Protein AF-D1W192-F1 (afdb_monomer)

Solvent-accessible surface area (backbone atoms only — not comparable to full-atom values): 6544 Å² total; per-residue (Å²): 130,68,54,64,60,58,46,40,74,77,44,76,59,98,44,72,37,49,51,48,50,53,55,50,20,47,55,52,22,56,54,52,49,53,52,50,72,75,38,64,90,70,69,66,63,60,67,59,50,46,49,30,36,57,43,29,65,62,16,40,72,50,8,42,40,69,95,63,59,18,82,33,83,38,62,54,87,46,16,23,54,48,18,17,52,56,29,40,77,72,72,34,58,75,47,14,54,43,10,53,56,74,60,67,85,89,68,48,73,66,56,34,67,78,69,66,54,134

Radius of gyration: 14.85 Å; Cα contacts (8 Å, |Δi|>4): 148; chains: 1; bounding box: 33×39×37 Å

Sequence (118 aa):
MDYRSIINQHYPEENELKKILLTHSKSVTDKALQIVDRHPELQLDRQFIEEAAMLHDIGIVKCNAPGIFCFGTEPYIKHGIIGAEMLRSAGFPRHARVCERHTGAGIELSNILEQNLP

InterPro domains:
  IPR003607 HD/PDEase domain [cd00077] (21-97)
  IPR006674 HD domain [PF01966] (22-107)
  IPR006675 HDIG domain [TIGR00277] (21-101)

Structure (mmCIF, N/CA/C/O backbone):
data_AF-D1W192-F1
#
_entry.id   AF-D1W192-F1
#
loop_
_atom_site.group_PDB
_atom_site.id
_atom_site.type_symbol
_atom_site.label_atom_id
_atom_site.label_alt_id
_atom_site.label_comp_id
_atom_site.label_asym_id
_atom_site.label_entity_id
_atom_site.label_seq_id
_atom_site.pdbx_PDB_ins_code
_atom_site.Cartn_x
_atom_site.Cartn_y
_atom_site.Cartn_z
_atom_site.occupancy
_atom_site.B_iso_or_equiv
_atom_site.auth_seq_id
_atom_site.auth_comp_id
_atom_site.auth_asym_id
_atom_site.auth_atom_id
_atom_site.pdbx_PDB_model_num
ATOM 1 N N . MET A 1 1 ? -2.421 10.196 9.665 1.00 88.69 1 MET A N 1
ATOM 2 C CA . MET A 1 1 ? -1.376 10.351 8.630 1.00 88.69 1 MET A CA 1
ATOM 3 C C . MET A 1 1 ? -2.031 10.908 7.379 1.00 88.69 1 MET A C 1
ATOM 5 O O . MET A 1 1 ? -3.147 10.513 7.081 1.00 88.69 1 MET A O 1
ATOM 9 N N . ASP A 1 2 ? -1.369 11.794 6.636 1.00 94.19 2 ASP A N 1
ATOM 10 C CA . ASP A 1 2 ? -1.870 12.180 5.312 1.00 94.19 2 ASP A CA 1
ATOM 11 C C . ASP A 1 2 ? -1.413 11.165 4.251 1.00 94.19 2 ASP A C 1
ATOM 13 O O . ASP A 1 2 ? -0.329 11.283 3.678 1.00 94.19 2 ASP A O 1
ATOM 17 N N . TYR A 1 3 ? -2.239 10.144 4.002 1.00 96.56 3 TYR A N 1
ATOM 18 C CA . TYR A 1 3 ? -1.945 9.117 2.996 1.00 96.56 3 TYR A CA 1
ATOM 19 C C . TYR A 1 3 ? -1.841 9.692 1.576 1.00 96.56 3 TYR A C 1
ATOM 21 O O . TYR A 1 3 ? -1.142 9.118 0.741 1.00 96.56 3 TYR A O 1
ATOM 29 N N . ARG A 1 4 ? -2.489 10.831 1.281 1.00 96.75 4 ARG A N 1
ATOM 30 C CA . ARG A 1 4 ? -2.424 11.456 -0.049 1.00 96.75 4 ARG A CA 1
ATOM 31 C C . ARG A 1 4 ? -1.046 12.035 -0.308 1.00 96.75 4 ARG A C 1
ATOM 33 O O . ARG A 1 4 ? -0.528 11.867 -1.407 1.00 96.75 4 ARG A O 1
ATOM 40 N N . SER A 1 5 ? -0.435 12.654 0.700 1.00 97.25 5 SER A N 1
ATOM 41 C CA . SER A 1 5 ? 0.946 13.133 0.607 1.00 97.25 5 SER A CA 1
ATOM 42 C C . SER A 1 5 ? 1.928 11.989 0.331 1.00 97.25 5 SER A C 1
ATOM 44 O O . SER A 1 5 ? 2.775 12.123 -0.550 1.00 97.25 5 SER A O 1
ATOM 46 N N . ILE A 1 6 ? 1.764 10.837 0.994 1.00 97.62 6 ILE A N 1
ATOM 47 C CA . ILE A 1 6 ? 2.601 9.650 0.744 1.00 97.62 6 ILE A CA 1
ATOM 48 C C . ILE A 1 6 ? 2.413 9.125 -0.685 1.00 97.62 6 ILE A C 1
ATOM 50 O O . ILE A 1 6 ? 3.392 8.876 -1.386 1.00 97.62 6 ILE A O 1
ATOM 54 N N . ILE A 1 7 ? 1.167 9.007 -1.158 1.00 98.25 7 ILE A N 1
ATOM 55 C CA . ILE A 1 7 ? 0.894 8.593 -2.542 1.00 98.25 7 ILE A CA 1
ATOM 56 C C . ILE A 1 7 ? 1.519 9.587 -3.525 1.00 98.25 7 ILE A C 1
ATOM 58 O O . ILE A 1 7 ? 2.237 9.172 -4.425 1.00 98.25 7 ILE A O 1
ATOM 62 N N . ASN A 1 8 ? 1.324 10.893 -3.344 1.00 97.50 8 ASN A N 1
ATOM 63 C CA . ASN A 1 8 ? 1.860 11.911 -4.253 1.00 97.50 8 ASN A CA 1
ATOM 64 C C . ASN A 1 8 ? 3.395 11.941 -4.288 1.00 97.50 8 ASN A C 1
ATOM 66 O O . ASN A 1 8 ? 3.967 12.234 -5.334 1.00 97.50 8 ASN A O 1
ATOM 70 N N . GLN A 1 9 ? 4.068 11.597 -3.185 1.00 97.19 9 GLN A N 1
ATOM 71 C CA . GLN A 1 9 ? 5.527 11.479 -3.147 1.00 97.19 9 GLN A CA 1
ATOM 72 C C . GLN A 1 9 ? 6.050 10.361 -4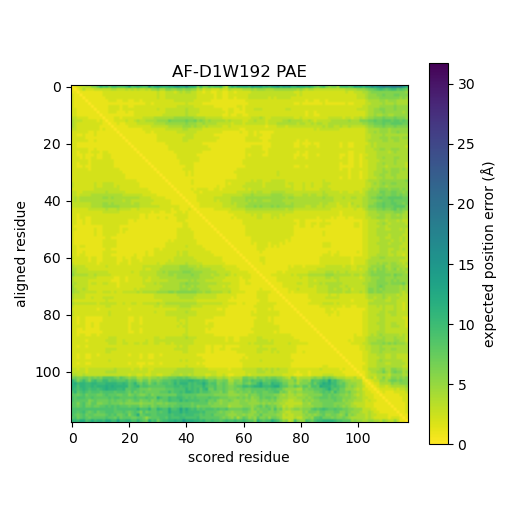.064 1.00 97.19 9 GLN A C 1
ATOM 74 O O . GLN A 1 9 ? 7.138 10.481 -4.626 1.00 97.19 9 GLN A O 1
ATOM 79 N N . HIS A 1 10 ? 5.289 9.276 -4.221 1.00 96.69 10 HIS A N 1
ATOM 80 C CA . HIS A 1 10 ? 5.680 8.115 -5.026 1.00 96.69 10 HIS A CA 1
ATOM 81 C C . HIS A 1 10 ? 5.022 8.073 -6.414 1.00 96.69 10 HIS A C 1
ATOM 83 O O . HIS A 1 10 ? 5.551 7.427 -7.316 1.00 96.69 10 HIS A O 1
ATOM 89 N N . TYR A 1 11 ? 3.914 8.795 -6.591 1.00 97.44 11 TYR A N 1
ATOM 90 C CA . TYR A 1 11 ? 3.131 8.932 -7.819 1.00 97.44 11 TYR A CA 1
ATOM 91 C C . TYR A 1 11 ? 2.946 10.431 -8.137 1.00 97.44 11 TYR A C 1
ATOM 93 O O . TYR A 1 11 ? 1.840 10.970 -7.991 1.00 97.44 11 TYR A O 1
ATOM 101 N N . PRO A 1 12 ? 4.028 11.140 -8.517 1.00 95.69 12 PRO A N 1
ATOM 102 C CA . PRO A 1 12 ? 3.987 12.587 -8.738 1.00 95.69 12 PRO A CA 1
ATOM 103 C C . PRO A 1 12 ? 3.214 12.979 -10.005 1.00 95.69 12 PRO A C 1
ATOM 105 O O . PRO A 1 12 ? 2.706 14.092 -10.092 1.00 95.69 12 PRO A O 1
ATOM 108 N N . GLU A 1 13 ? 3.110 12.072 -10.977 1.00 96.25 13 GLU A N 1
ATOM 109 C CA . GLU A 1 13 ? 2.404 12.296 -12.237 1.00 96.25 13 GLU A CA 1
ATOM 110 C C . GLU A 1 13 ? 0.950 11.818 -12.164 1.00 96.25 13 GLU A C 1
ATOM 112 O O . GLU A 1 13 ? 0.658 10.734 -11.657 1.00 96.25 13 GLU A O 1
ATOM 117 N N . GLU A 1 14 ? 0.036 12.597 -12.742 1.00 96.31 14 GLU A N 1
ATOM 118 C CA . GLU A 1 14 ? -1.361 12.199 -12.949 1.00 96.31 14 GLU A CA 1
ATOM 119 C C . GLU A 1 14 ? -1.479 11.290 -14.183 1.00 96.31 14 GLU A C 1
ATOM 121 O O . GLU A 1 14 ? -1.940 11.701 -15.247 1.00 96.31 14 GLU A O 1
ATOM 126 N N . ASN A 1 15 ? -1.002 10.052 -14.047 1.00 96.88 15 ASN A N 1
ATOM 127 C CA . ASN A 1 15 ? -0.998 9.044 -15.106 1.00 96.88 15 ASN A CA 1
ATOM 128 C C . ASN A 1 15 ? -1.986 7.892 -14.828 1.00 96.88 15 ASN A C 1
ATOM 130 O O . ASN A 1 15 ? -2.584 7.791 -13.752 1.00 96.88 15 ASN A O 1
ATOM 134 N N . GLU A 1 16 ? -2.167 7.003 -15.811 1.00 97.88 16 GLU A N 1
ATOM 135 C CA . GLU A 1 16 ? -3.113 5.881 -15.694 1.00 97.88 16 GLU A CA 1
ATOM 136 C C . GLU A 1 16 ? -2.758 4.929 -14.544 1.00 97.88 16 GLU A C 1
ATOM 138 O O . GLU A 1 16 ? -3.658 4.436 -13.869 1.00 97.88 16 GLU A O 1
ATOM 143 N N . LEU A 1 17 ? -1.470 4.744 -14.240 1.00 97.56 17 LEU A N 1
ATOM 144 C CA . LEU A 1 17 ? -1.035 3.955 -13.087 1.00 97.56 17 LEU A CA 1
ATOM 145 C C . LEU A 1 17 ? -1.556 4.546 -11.767 1.00 97.56 17 LEU A C 1
ATOM 147 O O . LEU A 1 17 ? -2.171 3.838 -10.968 1.00 97.56 17 LEU A O 1
ATOM 151 N N . LYS A 1 18 ? -1.365 5.853 -11.541 1.00 98.25 18 LYS A N 1
ATOM 152 C CA . LYS A 1 18 ? -1.870 6.532 -10.338 1.00 98.25 18 LYS A CA 1
ATOM 153 C C . LYS A 1 18 ? -3.391 6.440 -10.243 1.00 98.25 18 LYS A C 1
ATOM 155 O O . LYS A 1 18 ? -3.934 6.168 -9.173 1.00 98.25 18 LYS A O 1
ATOM 160 N N . LYS A 1 19 ? -4.089 6.626 -11.363 1.00 98.38 19 LYS A N 1
ATOM 161 C CA . LYS A 1 19 ? -5.550 6.515 -11.432 1.00 98.38 19 LYS A CA 1
ATOM 162 C C . LYS A 1 19 ? -6.037 5.104 -11.100 1.00 98.38 19 LYS A C 1
ATOM 164 O O . LYS A 1 19 ? -7.017 4.971 -10.364 1.00 98.38 19 LYS A O 1
ATOM 169 N N . ILE A 1 20 ? -5.358 4.068 -11.597 1.00 98.19 20 ILE A N 1
ATOM 170 C CA . ILE A 1 20 ? -5.653 2.664 -11.281 1.00 98.19 20 ILE A CA 1
ATOM 171 C C . ILE A 1 20 ? -5.460 2.400 -9.792 1.00 98.19 20 ILE A C 1
ATOM 173 O O . ILE A 1 20 ? -6.398 1.916 -9.159 1.00 98.19 20 ILE A O 1
ATOM 177 N N . LEU A 1 21 ? -4.310 2.788 -9.225 1.00 98.50 21 LEU A N 1
ATOM 178 C CA . LEU A 1 21 ? -4.051 2.668 -7.788 1.00 98.50 21 LEU A CA 1
ATOM 179 C C . LEU A 1 21 ? -5.177 3.320 -6.983 1.00 98.50 21 LEU A C 1
ATOM 181 O O . LEU A 1 21 ? -5.804 2.670 -6.156 1.00 98.50 21 LEU A O 1
ATOM 185 N N . LEU A 1 22 ? -5.470 4.597 -7.245 1.00 98.50 22 LEU A N 1
ATOM 186 C CA . LEU A 1 22 ? -6.464 5.352 -6.483 1.00 98.50 22 LEU A CA 1
ATOM 187 C C . LEU A 1 22 ? -7.870 4.757 -6.608 1.00 98.50 22 LEU A C 1
ATOM 189 O O . LEU A 1 22 ? -8.588 4.672 -5.613 1.00 98.50 22 LEU A O 1
ATOM 193 N N . THR A 1 23 ? -8.265 4.322 -7.805 1.00 98.50 23 THR A N 1
ATOM 194 C CA . THR A 1 23 ? -9.587 3.720 -8.042 1.00 98.50 23 THR A CA 1
ATOM 195 C C . THR A 1 23 ? -9.723 2.379 -7.319 1.00 98.50 23 THR A C 1
ATOM 197 O O . THR A 1 23 ? -10.741 2.122 -6.665 1.00 98.50 23 THR A O 1
ATOM 200 N N . HIS A 1 24 ? -8.689 1.536 -7.397 1.00 98.25 24 HIS A N 1
ATOM 201 C CA . HIS A 1 24 ? -8.648 0.252 -6.707 1.00 98.25 24 HIS A CA 1
ATOM 202 C C . HIS A 1 24 ? -8.651 0.436 -5.185 1.00 98.25 24 HIS A C 1
ATOM 204 O O . HIS A 1 24 ? -9.565 -0.036 -4.505 1.00 98.25 24 HIS A O 1
ATOM 210 N N . SER A 1 25 ? -7.701 1.216 -4.664 1.00 98.56 25 SER A N 1
ATOM 211 C CA . SER A 1 25 ? -7.571 1.540 -3.244 1.00 98.56 25 SER A CA 1
ATOM 212 C C . SER A 1 25 ? -8.848 2.136 -2.660 1.00 98.56 25 SER A C 1
ATOM 214 O O . SER A 1 25 ? -9.251 1.752 -1.561 1.00 98.56 25 SER A O 1
ATOM 216 N N . LYS A 1 26 ? -9.543 3.013 -3.399 1.00 98.75 2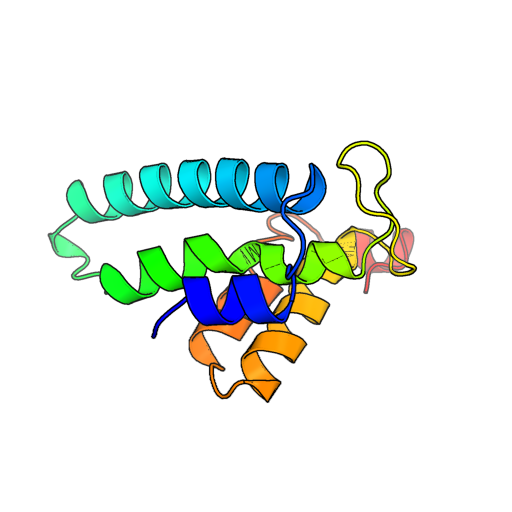6 LYS A N 1
ATOM 217 C CA . LYS A 1 26 ? -10.834 3.554 -2.958 1.00 98.75 26 LYS A CA 1
ATOM 218 C C . LYS A 1 26 ? -11.888 2.453 -2.838 1.00 98.75 26 LYS A C 1
ATOM 220 O O . LYS A 1 26 ? -12.595 2.406 -1.839 1.00 98.75 26 LYS A O 1
ATOM 225 N N . SER A 1 27 ? -11.983 1.557 -3.818 1.00 98.75 27 SER A N 1
ATOM 226 C CA . SER A 1 27 ? -12.961 0.460 -3.799 1.00 98.75 27 SER A CA 1
ATOM 227 C C . SER A 1 27 ? -12.735 -0.489 -2.614 1.00 98.75 27 SER A C 1
ATOM 229 O O . SER A 1 27 ? -13.689 -0.881 -1.938 1.00 98.75 27 SER A O 1
ATOM 231 N N . VAL A 1 28 ? -11.471 -0.817 -2.322 1.00 98.50 28 VAL A N 1
ATOM 232 C CA . VAL A 1 28 ? -11.084 -1.626 -1.154 1.00 98.50 28 VAL A CA 1
ATOM 233 C C . VAL A 1 28 ? -11.394 -0.886 0.147 1.00 98.50 28 VAL A C 1
ATOM 235 O O . VAL A 1 28 ? -12.010 -1.458 1.046 1.00 98.50 28 VAL A O 1
ATOM 238 N N . THR A 1 29 ? -11.040 0.397 0.225 1.00 98.75 29 THR A N 1
ATOM 239 C CA . THR A 1 29 ? -11.322 1.260 1.381 1.00 98.75 29 THR A CA 1
ATOM 240 C C . THR A 1 29 ? -12.816 1.341 1.664 1.00 98.75 29 THR A C 1
ATOM 242 O O . THR A 1 29 ? -13.238 1.053 2.781 1.00 98.75 29 THR A O 1
ATOM 245 N N . ASP A 1 30 ? -13.638 1.642 0.656 1.00 98.75 30 ASP A N 1
ATOM 246 C CA . ASP A 1 30 ? -15.093 1.718 0.795 1.00 98.75 30 ASP A CA 1
ATOM 247 C C . ASP A 1 30 ? -15.653 0.395 1.346 1.00 98.75 30 ASP A C 1
ATOM 249 O O . ASP A 1 30 ? -16.489 0.393 2.252 1.00 98.75 30 ASP A O 1
ATOM 253 N N . LYS A 1 31 ? -15.173 -0.751 0.843 1.00 98.62 31 LYS A N 1
ATOM 254 C CA . LYS A 1 31 ? -15.604 -2.069 1.323 1.00 98.62 31 LYS A CA 1
ATOM 255 C C . LYS A 1 31 ? -15.165 -2.335 2.764 1.00 98.62 31 LYS A C 1
ATOM 257 O O . LYS A 1 31 ? -15.971 -2.840 3.546 1.00 98.62 31 LYS A O 1
ATOM 262 N N . ALA A 1 32 ? -13.923 -2.012 3.115 1.00 98.44 32 ALA A N 1
ATOM 263 C CA . ALA A 1 32 ? -13.393 -2.191 4.463 1.00 98.44 32 ALA A CA 1
ATOM 264 C C . ALA A 1 32 ? -14.155 -1.325 5.476 1.00 98.44 32 ALA A C 1
ATOM 266 O O . ALA A 1 32 ? -14.589 -1.821 6.514 1.00 98.44 32 ALA A O 1
ATOM 267 N N . LEU A 1 33 ? -14.412 -0.060 5.139 1.00 98.62 33 LEU A N 1
ATOM 268 C CA . LEU A 1 33 ? -15.168 0.860 5.985 1.00 98.62 33 LEU A CA 1
ATOM 269 C C . LEU A 1 33 ? -16.628 0.429 6.157 1.00 98.62 33 LEU A C 1
ATOM 271 O O . LEU A 1 33 ? -17.151 0.530 7.262 1.00 98.62 33 LEU A O 1
ATOM 275 N N . GLN A 1 34 ? -17.259 -0.157 5.133 1.00 98.62 34 GLN A N 1
ATOM 276 C CA . GLN A 1 34 ? -18.581 -0.771 5.299 1.00 98.62 34 GLN A CA 1
ATOM 277 C C . GLN A 1 34 ? -18.586 -1.930 6.308 1.00 98.62 34 GLN A C 1
ATOM 279 O O . GLN A 1 34 ? -19.609 -2.168 6.944 1.00 98.62 34 GLN A O 1
ATOM 284 N N . ILE A 1 35 ? -17.499 -2.699 6.422 1.00 98.19 35 ILE A N 1
ATOM 285 C CA . ILE A 1 35 ? -17.387 -3.767 7.430 1.00 98.19 35 ILE A CA 1
ATOM 286 C C . ILE A 1 35 ? -17.226 -3.140 8.815 1.00 98.19 35 ILE A C 1
ATOM 288 O O . ILE A 1 35 ? -17.938 -3.532 9.732 1.00 98.19 35 ILE A O 1
ATOM 292 N N . VAL A 1 36 ? -16.367 -2.123 8.945 1.00 98.31 36 VAL A N 1
ATOM 293 C CA . VAL A 1 3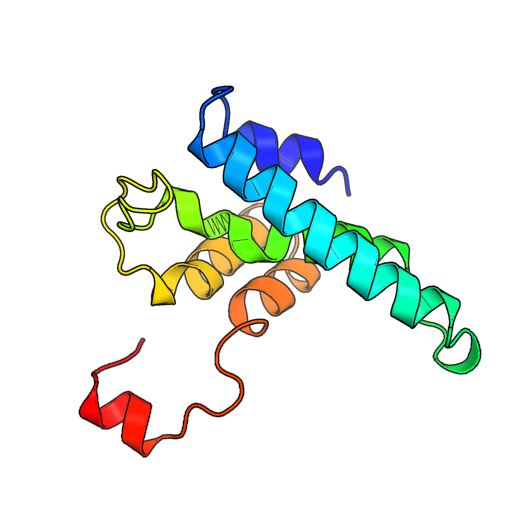6 ? -16.206 -1.352 10.190 1.00 98.31 36 VAL A CA 1
ATOM 294 C C . VAL A 1 36 ? -17.547 -0.788 10.666 1.00 98.31 36 VAL A C 1
ATOM 296 O O . VAL A 1 36 ? -17.895 -0.944 11.830 1.00 98.31 36 VAL A O 1
ATOM 299 N N . ASP A 1 37 ? -18.328 -0.195 9.760 1.00 97.75 37 ASP A N 1
ATOM 300 C CA . ASP A 1 37 ? -19.621 0.423 10.081 1.00 97.75 37 ASP A CA 1
ATOM 301 C C . ASP A 1 37 ? -20.693 -0.603 10.477 1.00 97.75 37 ASP A C 1
ATOM 303 O O . ASP A 1 37 ? -21.577 -0.299 11.275 1.00 97.75 37 ASP A O 1
ATOM 307 N N . ARG A 1 38 ? -20.623 -1.826 9.934 1.00 98.38 38 ARG A N 1
ATOM 308 C CA . ARG A 1 38 ? -21.542 -2.922 10.285 1.00 98.38 38 ARG A CA 1
ATOM 309 C C . ARG A 1 38 ? -21.195 -3.604 11.606 1.00 98.38 38 ARG A C 1
ATOM 311 O O . ARG A 1 38 ? -22.067 -4.271 12.154 1.00 98.38 38 ARG A O 1
ATOM 318 N N . HIS A 1 39 ? -19.963 -3.441 12.088 1.00 97.88 39 HIS A N 1
ATOM 319 C CA . HIS A 1 39 ? -19.434 -4.145 13.254 1.00 97.88 39 HIS A CA 1
ATOM 320 C C . HIS A 1 39 ? -18.840 -3.190 14.309 1.00 97.88 39 HIS A C 1
ATOM 322 O O . HIS A 1 39 ? -17.647 -3.283 14.629 1.00 97.88 39 HIS A O 1
ATOM 328 N N . PRO A 1 40 ? -19.636 -2.254 14.869 1.00 96.19 40 PRO A N 1
ATOM 329 C CA . PRO A 1 40 ? -19.158 -1.324 15.897 1.00 96.19 40 PRO A CA 1
ATOM 330 C C . PRO A 1 40 ? -18.657 -2.034 17.167 1.00 96.19 40 PRO A C 1
ATOM 332 O O . PRO A 1 40 ? -17.809 -1.496 17.880 1.00 96.19 40 PRO A O 1
ATOM 335 N N . GLU A 1 41 ? -19.128 -3.253 17.439 1.00 98.25 41 GLU A N 1
ATOM 336 C CA . GLU A 1 41 ? -18.694 -4.091 18.560 1.00 98.25 41 GLU A CA 1
ATOM 337 C C . GLU A 1 41 ? -17.209 -4.462 18.507 1.00 98.25 41 GLU A C 1
ATOM 339 O O . GLU A 1 41 ? -16.605 -4.703 19.550 1.00 98.25 41 GLU A O 1
ATOM 344 N N . LEU A 1 42 ? -16.604 -4.472 17.314 1.00 97.25 42 LEU A N 1
ATOM 345 C CA . LEU A 1 42 ? -15.185 -4.781 17.139 1.00 97.25 42 LEU A CA 1
ATOM 346 C C . LEU A 1 42 ? -14.268 -3.607 17.512 1.00 97.25 42 LEU A C 1
ATOM 348 O O . LEU A 1 42 ? -13.057 -3.799 17.586 1.00 97.25 42 LEU A O 1
ATOM 352 N N . GLN A 1 43 ? -14.826 -2.404 17.726 1.00 96.94 43 GLN A N 1
ATOM 353 C CA . GLN A 1 43 ? -14.091 -1.190 18.113 1.00 96.94 43 GLN A CA 1
ATOM 354 C C . GLN A 1 43 ? -12.850 -0.935 17.238 1.00 96.94 43 GLN A C 1
ATOM 356 O O . GLN A 1 43 ? -11.778 -0.564 17.719 1.00 96.94 43 GLN A O 1
ATOM 361 N N . LEU A 1 44 ? -12.991 -1.175 15.932 1.00 97.31 44 LEU A N 1
ATOM 362 C CA . LEU A 1 44 ? -11.890 -1.063 14.986 1.00 97.31 44 LEU A CA 1
ATOM 363 C C . LEU A 1 44 ? -11.475 0.398 14.787 1.00 97.31 44 LEU A C 1
ATOM 365 O O . LEU A 1 44 ? -12.307 1.301 14.687 1.00 97.31 44 LEU A O 1
ATOM 369 N N . ASP A 1 45 ? -10.167 0.613 14.657 1.00 97.88 45 ASP A N 1
ATOM 370 C CA . ASP A 1 45 ? -9.570 1.909 14.332 1.00 97.88 45 ASP A CA 1
ATOM 371 C C . ASP A 1 45 ? -9.903 2.281 12.876 1.00 97.88 45 ASP A C 1
ATOM 373 O O . ASP A 1 45 ? -9.189 1.929 11.933 1.00 97.88 45 ASP A O 1
ATOM 377 N N . ARG A 1 46 ? -11.044 2.957 12.692 1.00 98.00 46 ARG A N 1
ATOM 378 C CA . ARG A 1 46 ? -11.581 3.343 11.380 1.00 98.00 46 ARG A CA 1
ATOM 379 C C . ARG A 1 46 ? -10.580 4.151 10.559 1.00 98.00 46 ARG A C 1
ATOM 381 O O . ARG A 1 46 ? -10.419 3.885 9.371 1.00 98.00 46 ARG A O 1
ATOM 388 N N . GLN A 1 47 ? -9.925 5.122 11.194 1.00 98.25 47 GLN A N 1
ATOM 389 C CA . GLN A 1 47 ? -8.963 5.993 10.528 1.00 98.25 47 GLN A CA 1
ATOM 390 C C . GLN A 1 47 ? -7.757 5.184 10.043 1.00 98.25 47 GLN A C 1
ATOM 392 O O . GLN A 1 47 ? -7.348 5.323 8.893 1.00 98.25 47 GLN A O 1
ATOM 397 N N . PHE A 1 48 ? -7.215 4.299 10.882 1.00 98.44 48 PHE A N 1
ATOM 398 C CA . PHE A 1 48 ? -6.129 3.418 10.463 1.00 98.44 48 PHE A CA 1
ATOM 399 C C . PHE A 1 48 ? -6.531 2.511 9.297 1.00 98.44 48 PHE A C 1
ATOM 401 O O . PHE A 1 48 ? -5.729 2.309 8.388 1.00 98.44 48 PHE A O 1
ATOM 408 N N . ILE A 1 49 ? -7.755 1.975 9.304 1.00 98.44 49 ILE A N 1
ATOM 409 C CA . ILE A 1 49 ? -8.252 1.118 8.221 1.00 98.44 49 ILE A CA 1
ATOM 410 C C . ILE A 1 49 ? -8.358 1.895 6.911 1.00 98.44 49 ILE A C 1
ATOM 412 O O . ILE A 1 49 ? -7.905 1.387 5.890 1.00 98.44 49 ILE A O 1
ATOM 416 N N . GLU A 1 50 ? -8.892 3.118 6.934 1.00 98.69 50 GLU A N 1
ATOM 417 C CA . GLU A 1 50 ? -8.921 3.988 5.753 1.00 98.69 50 GLU A CA 1
ATOM 418 C C . GLU A 1 50 ? -7.504 4.243 5.224 1.00 98.69 50 GLU A C 1
ATOM 420 O O . GLU A 1 50 ? -7.209 3.986 4.058 1.00 98.69 50 GLU A O 1
ATOM 425 N N . GLU A 1 51 ? -6.604 4.698 6.097 1.00 98.69 51 GLU A N 1
ATOM 426 C CA . GLU A 1 51 ? -5.226 5.018 5.731 1.00 98.69 51 GLU A CA 1
ATOM 427 C C . GLU A 1 51 ? -4.484 3.800 5.157 1.00 98.69 51 GLU A C 1
ATOM 429 O O . GLU A 1 51 ? -3.797 3.910 4.142 1.00 98.69 51 GLU A O 1
ATOM 434 N N . ALA A 1 52 ? -4.607 2.634 5.795 1.00 98.44 52 ALA A N 1
ATOM 435 C CA . ALA A 1 52 ? -3.916 1.420 5.378 1.00 98.44 52 ALA A CA 1
ATOM 436 C C . ALA A 1 52 ? -4.511 0.821 4.097 1.00 98.44 52 ALA A C 1
ATOM 438 O O . ALA A 1 52 ? -3.755 0.393 3.227 1.00 98.44 52 ALA A O 1
ATOM 439 N N . ALA A 1 53 ? -5.839 0.832 3.944 1.00 98.50 53 ALA A N 1
ATOM 440 C CA . ALA A 1 53 ? -6.498 0.382 2.722 1.00 98.50 53 ALA A CA 1
ATOM 441 C C . ALA A 1 53 ? -6.179 1.298 1.534 1.00 98.50 53 ALA A C 1
ATOM 443 O O . ALA A 1 53 ? -6.035 0.812 0.417 1.00 98.50 53 ALA A O 1
ATOM 444 N N . MET A 1 54 ? -5.970 2.598 1.750 1.00 98.69 54 MET A N 1
ATOM 445 C CA . MET A 1 54 ? -5.536 3.484 0.669 1.00 98.69 54 MET A CA 1
ATOM 446 C C . MET A 1 54 ? -4.103 3.207 0.188 1.00 98.69 54 MET A C 1
ATOM 448 O O . MET A 1 54 ? -3.796 3.450 -0.980 1.00 98.69 54 MET A O 1
ATOM 452 N N . LEU A 1 55 ? -3.241 2.683 1.066 1.00 98.62 55 LEU A N 1
ATOM 453 C CA . LEU A 1 55 ? -1.806 2.495 0.819 1.00 98.62 55 LEU A CA 1
ATOM 454 C C . LEU A 1 55 ? -1.381 1.047 0.550 1.00 98.62 55 LEU A C 1
ATOM 456 O O . LEU A 1 55 ? -0.215 0.837 0.222 1.00 98.62 55 LEU A O 1
ATOM 460 N N . HIS A 1 56 ? -2.272 0.062 0.700 1.00 98.62 56 HIS A N 1
ATOM 461 C CA . HIS A 1 56 ? -1.902 -1.361 0.674 1.00 98.62 56 HIS A CA 1
ATOM 462 C C . HIS A 1 56 ? -1.082 -1.752 -0.570 1.00 98.62 56 HIS A C 1
ATOM 464 O O . HIS A 1 56 ? -0.062 -2.425 -0.432 1.00 98.62 56 HIS A O 1
ATOM 470 N N . ASP A 1 57 ? -1.457 -1.207 -1.729 1.00 98.50 57 ASP A N 1
ATOM 471 C CA . ASP A 1 57 ? -0.843 -1.455 -3.036 1.00 98.50 57 ASP A CA 1
ATOM 472 C C . ASP A 1 57 ? 0.214 -0.421 -3.454 1.00 98.50 57 ASP A C 1
ATOM 474 O O . ASP A 1 57 ? 0.654 -0.399 -4.601 1.00 98.50 57 ASP A O 1
ATOM 478 N N . ILE A 1 58 ? 0.687 0.451 -2.556 1.00 98.50 58 ILE A N 1
ATOM 479 C CA . ILE A 1 58 ? 1.585 1.555 -2.943 1.00 98.50 58 ILE A CA 1
ATOM 480 C C . ILE A 1 58 ? 2.877 1.090 -3.645 1.00 98.50 58 ILE A C 1
ATOM 482 O O . ILE A 1 58 ? 3.450 1.840 -4.437 1.00 98.50 58 ILE A O 1
ATOM 486 N N . GLY A 1 59 ? 3.317 -0.151 -3.414 1.00 98.38 59 GLY A N 1
ATOM 487 C CA . GLY A 1 59 ? 4.510 -0.728 -4.033 1.00 98.38 59 GLY A CA 1
ATOM 488 C C . GLY A 1 59 ? 4.384 -1.073 -5.523 1.00 98.38 59 GLY A C 1
ATOM 489 O O . GLY A 1 59 ? 5.413 -1.326 -6.158 1.00 98.38 59 GLY A O 1
ATOM 490 N N . ILE A 1 60 ? 3.181 -1.054 -6.121 1.00 98.31 60 ILE A N 1
ATOM 491 C CA . ILE A 1 60 ? 3.000 -1.446 -7.534 1.00 98.31 60 ILE A CA 1
ATOM 492 C C . ILE A 1 60 ? 3.799 -0.567 -8.510 1.00 98.31 60 ILE A C 1
ATOM 494 O O . ILE A 1 60 ? 4.179 -1.046 -9.575 1.00 98.31 60 ILE A O 1
ATOM 498 N N . VAL A 1 61 ? 4.146 0.672 -8.128 1.00 97.94 61 VAL A N 1
ATOM 499 C CA . VAL A 1 6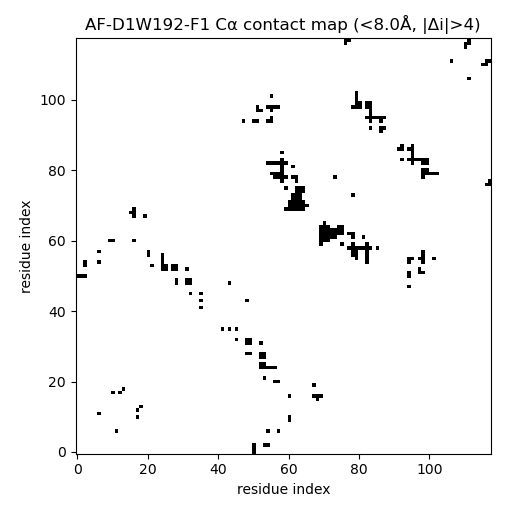1 ? 4.993 1.589 -8.921 1.00 97.94 61 VAL A CA 1
ATOM 500 C C . VAL A 1 61 ? 6.370 1.027 -9.262 1.00 97.94 61 VAL A C 1
ATOM 502 O O . VAL A 1 61 ? 6.983 1.447 -10.240 1.00 97.94 61 VAL A O 1
ATOM 505 N N . LYS A 1 62 ? 6.885 0.081 -8.471 1.00 98.00 62 LYS A N 1
ATOM 506 C CA . LYS A 1 62 ? 8.180 -0.567 -8.731 1.00 98.00 62 LYS A CA 1
ATOM 507 C C . LYS A 1 62 ? 8.051 -1.882 -9.497 1.00 98.00 62 LYS A C 1
ATOM 509 O O . LYS A 1 62 ? 9.069 -2.447 -9.892 1.00 98.00 62 LYS A O 1
ATOM 514 N N . CYS A 1 63 ? 6.830 -2.357 -9.720 1.00 98.00 63 CYS A N 1
ATOM 515 C CA . CYS A 1 63 ? 6.568 -3.659 -10.314 1.00 98.00 63 CYS A CA 1
ATOM 516 C C . CYS A 1 63 ? 6.398 -3.591 -11.836 1.00 98.00 63 CYS A C 1
ATOM 518 O O . CYS A 1 63 ? 6.035 -2.554 -12.389 1.00 98.00 63 CYS A O 1
ATOM 520 N N . ASN A 1 64 ? 6.611 -4.717 -12.510 1.00 97.44 64 ASN A N 1
ATOM 521 C CA . ASN A 1 64 ? 6.318 -4.913 -13.922 1.00 97.44 64 ASN A CA 1
ATOM 522 C C . ASN A 1 64 ? 4.984 -5.656 -14.078 1.00 97.44 64 ASN A C 1
ATOM 524 O O . ASN A 1 64 ? 4.898 -6.863 -13.843 1.00 97.44 64 ASN A O 1
ATOM 528 N N . ALA A 1 65 ? 3.941 -4.925 -14.459 1.00 96.56 65 ALA A N 1
ATOM 529 C CA . ALA A 1 65 ? 2.619 -5.462 -14.765 1.00 96.56 65 ALA A CA 1
ATOM 530 C C . ALA A 1 65 ? 1.954 -4.566 -15.829 1.00 96.56 65 ALA A C 1
ATOM 532 O O . ALA A 1 65 ? 1.117 -3.720 -15.499 1.00 96.56 65 ALA A O 1
ATOM 533 N N . PRO A 1 66 ? 2.313 -4.725 -17.119 1.00 96.06 66 PRO A N 1
ATOM 534 C CA . PRO A 1 66 ? 1.899 -3.796 -18.173 1.00 96.06 66 PRO A CA 1
ATOM 535 C C . PRO A 1 66 ? 0.379 -3.686 -18.345 1.00 96.06 66 PRO A C 1
ATOM 537 O O . PRO A 1 66 ? -0.118 -2.630 -18.723 1.00 96.06 66 PRO A O 1
ATOM 540 N N . GLY A 1 67 ? -0.372 -4.745 -18.012 1.00 96.00 67 GLY A N 1
ATOM 541 C CA . GLY A 1 67 ? -1.841 -4.754 -18.059 1.00 96.00 67 GLY A CA 1
ATOM 542 C C . GLY A 1 67 ? -2.521 -3.767 -17.102 1.00 96.00 67 GLY A C 1
ATOM 543 O O . GLY A 1 67 ? -3.694 -3.462 -17.286 1.00 96.00 67 GLY A O 1
ATOM 544 N N . ILE A 1 68 ? -1.789 -3.246 -16.113 1.00 95.69 68 ILE A N 1
ATOM 545 C CA . ILE A 1 68 ? -2.239 -2.193 -15.191 1.00 95.69 68 ILE A CA 1
ATOM 546 C C . ILE A 1 68 ? -1.319 -0.963 -15.232 1.00 95.69 68 ILE A C 1
ATOM 548 O O . ILE A 1 68 ? -1.260 -0.195 -14.277 1.00 95.69 68 ILE A O 1
ATOM 552 N N . PHE A 1 69 ? -0.599 -0.768 -16.343 1.00 97.00 69 PHE A N 1
ATOM 553 C CA . PHE A 1 69 ? 0.321 0.356 -16.561 1.00 97.00 69 PHE A CA 1
ATOM 554 C C . PHE A 1 69 ? 1.493 0.433 -15.563 1.00 97.00 69 PHE A C 1
ATOM 556 O O . PHE A 1 69 ? 2.096 1.493 -15.388 1.00 97.00 69 PHE A O 1
ATOM 563 N N . CYS A 1 70 ? 1.867 -0.688 -14.940 1.00 96.56 70 CYS A N 1
ATOM 564 C CA . CYS A 1 70 ? 3.097 -0.779 -14.158 1.00 96.56 70 CYS A CA 1
ATOM 565 C C . CYS A 1 70 ? 4.270 -1.172 -15.068 1.00 96.56 70 CYS A C 1
ATOM 567 O O . CYS A 1 70 ? 4.279 -2.273 -15.622 1.00 96.56 70 CYS A O 1
ATOM 569 N N . PHE A 1 71 ? 5.272 -0.298 -15.183 1.00 96.25 71 PHE A N 1
ATOM 570 C CA . PHE A 1 71 ? 6.464 -0.490 -16.028 1.00 96.25 71 PHE A CA 1
ATOM 571 C C . PHE A 1 71 ? 7.773 -0.517 -15.222 1.00 96.25 71 PHE A C 1
ATOM 573 O O . PHE A 1 71 ? 8.836 -0.165 -15.732 1.00 96.25 71 PHE A O 1
ATOM 580 N N . GLY A 1 72 ? 7.696 -0.883 -13.941 1.00 95.94 72 GLY A N 1
ATOM 581 C CA . GLY A 1 72 ? 8.863 -1.103 -13.095 1.00 95.94 72 GLY A CA 1
ATOM 582 C C . GLY A 1 72 ? 9.603 -2.397 -13.444 1.00 95.94 72 GLY A C 1
ATOM 583 O O . GLY A 1 72 ? 9.375 -3.013 -14.483 1.00 95.94 72 GLY A O 1
ATOM 584 N N . THR A 1 73 ? 10.505 -2.820 -12.565 1.00 97.31 73 THR A N 1
ATOM 585 C CA . THR A 1 73 ? 11.403 -3.964 -12.803 1.00 97.31 73 THR A CA 1
ATOM 586 C C . THR A 1 73 ? 11.092 -5.172 -11.929 1.00 97.31 73 THR A C 1
ATOM 588 O O . THR A 1 73 ? 11.493 -6.283 -12.263 1.00 97.31 73 THR A O 1
ATOM 591 N N . GLU A 1 74 ? 10.386 -4.979 -10.816 1.00 97.56 74 GLU A N 1
ATOM 592 C CA . GLU A 1 74 ? 10.132 -6.047 -9.851 1.00 97.56 74 GLU A CA 1
ATOM 593 C C . GLU A 1 74 ? 8.947 -6.935 -10.272 1.00 97.56 74 GLU A C 1
ATOM 595 O O . GLU A 1 74 ? 7.983 -6.448 -10.867 1.00 97.56 74 GLU A O 1
ATOM 600 N N . PRO A 1 75 ? 8.951 -8.236 -9.943 1.00 94.75 75 PRO A N 1
ATOM 601 C CA . PRO A 1 75 ? 7.769 -9.081 -10.077 1.00 94.75 75 PRO A CA 1
ATOM 602 C C . PRO A 1 75 ? 6.562 -8.495 -9.337 1.00 94.75 75 PRO A C 1
ATOM 604 O O . PRO A 1 75 ? 6.692 -8.068 -8.190 1.00 94.75 75 PRO A O 1
ATOM 607 N N . TYR A 1 76 ? 5.373 -8.546 -9.951 1.00 94.88 76 TYR A N 1
ATOM 608 C CA . TYR A 1 76 ? 4.149 -7.993 -9.355 1.00 94.88 76 TYR A CA 1
ATOM 609 C C . TYR A 1 76 ? 3.879 -8.516 -7.941 1.00 94.88 76 TYR A C 1
ATOM 611 O O . TYR A 1 76 ? 3.502 -7.737 -7.078 1.00 94.88 76 TYR A O 1
ATOM 619 N N . ILE A 1 77 ? 4.158 -9.791 -7.652 1.00 92.31 77 ILE A N 1
ATOM 620 C CA . ILE A 1 77 ? 3.957 -10.378 -6.316 1.00 92.31 77 ILE A CA 1
ATOM 621 C C . ILE A 1 77 ? 4.743 -9.667 -5.194 1.00 92.31 77 ILE A C 1
ATOM 623 O O . ILE A 1 77 ? 4.359 -9.744 -4.033 1.00 92.31 77 ILE A O 1
ATOM 627 N N . LYS A 1 78 ? 5.807 -8.919 -5.519 1.00 95.25 78 LYS A N 1
ATOM 628 C CA . LYS A 1 78 ? 6.628 -8.200 -4.532 1.00 95.25 78 LYS A CA 1
ATOM 629 C C . LYS A 1 78 ? 6.047 -6.848 -4.109 1.00 95.25 78 LYS A C 1
ATOM 631 O O . LYS A 1 78 ? 6.593 -6.248 -3.184 1.00 95.25 78 LYS A O 1
ATOM 636 N N . HIS A 1 79 ? 4.963 -6.360 -4.726 1.00 97.75 79 HIS A N 1
ATOM 637 C CA . HIS A 1 79 ? 4.400 -5.035 -4.415 1.00 97.75 79 HIS A CA 1
ATOM 638 C C . HIS A 1 79 ? 4.089 -4.854 -2.920 1.00 97.75 79 HIS A C 1
ATOM 640 O O . HIS A 1 79 ? 4.334 -3.774 -2.385 1.00 97.75 79 HIS A O 1
ATOM 646 N N . GLY A 1 80 ? 3.627 -5.904 -2.230 1.00 97.12 80 GLY A N 1
ATOM 647 C CA . GLY 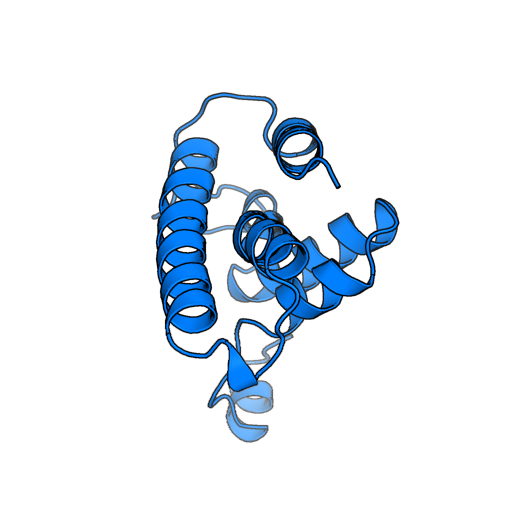A 1 80 ? 3.358 -5.858 -0.792 1.00 97.12 80 GLY A CA 1
ATOM 648 C C . GLY A 1 80 ? 4.617 -5.624 0.052 1.00 97.12 80 GLY A C 1
ATOM 649 O O . GLY A 1 80 ? 4.619 -4.764 0.933 1.00 97.12 80 GLY A O 1
ATOM 650 N N . ILE A 1 81 ? 5.716 -6.325 -0.254 1.00 96.88 81 ILE A N 1
ATOM 651 C CA . ILE A 1 81 ? 7.012 -6.170 0.436 1.00 96.88 81 ILE A CA 1
ATOM 652 C C . ILE A 1 81 ? 7.610 -4.790 0.137 1.00 96.88 81 ILE A C 1
ATOM 654 O O . ILE A 1 81 ? 8.001 -4.072 1.055 1.00 96.88 81 ILE A O 1
ATOM 658 N N . ILE A 1 82 ? 7.603 -4.381 -1.134 1.00 98.31 82 ILE A N 1
ATOM 659 C CA . ILE A 1 82 ? 8.113 -3.076 -1.577 1.00 98.31 82 ILE A CA 1
ATOM 660 C C . ILE A 1 82 ? 7.328 -1.937 -0.916 1.00 98.31 82 ILE A C 1
ATOM 662 O O . ILE A 1 82 ? 7.915 -1.002 -0.373 1.00 98.31 82 ILE A O 1
ATOM 666 N N . GLY A 1 83 ? 5.995 -2.020 -0.919 1.00 98.38 83 GLY A N 1
ATOM 667 C CA . GLY A 1 83 ? 5.137 -1.041 -0.257 1.00 98.38 83 GLY A CA 1
ATOM 668 C C . GLY A 1 83 ? 5.398 -0.981 1.248 1.00 98.38 83 GLY A C 1
ATOM 669 O O . GLY A 1 83 ? 5.467 0.103 1.827 1.00 98.38 83 GLY A O 1
ATOM 670 N N . ALA A 1 84 ? 5.634 -2.130 1.884 1.00 98.4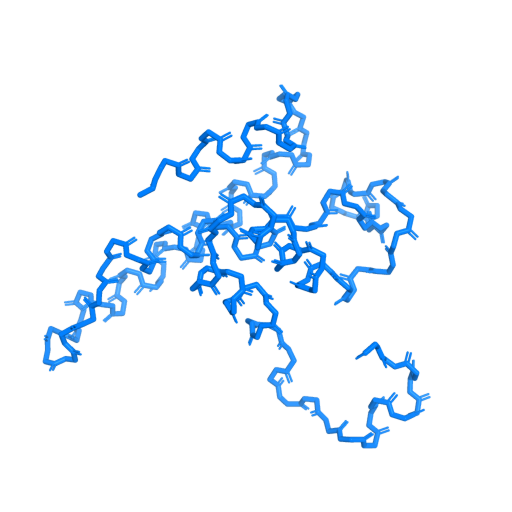4 84 ALA A N 1
ATOM 671 C CA . ALA A 1 84 ? 5.984 -2.185 3.295 1.00 98.44 84 ALA A CA 1
ATOM 672 C C . ALA A 1 84 ? 7.329 -1.506 3.598 1.00 98.44 84 ALA A C 1
ATOM 674 O O . ALA A 1 84 ? 7.433 -0.774 4.584 1.00 98.44 84 ALA A O 1
ATOM 675 N N . GLU A 1 85 ? 8.347 -1.703 2.761 1.00 98.38 85 GLU A N 1
ATOM 676 C CA . GLU A 1 85 ? 9.630 -1.000 2.872 1.00 98.38 85 GLU A CA 1
ATOM 677 C C . GLU A 1 85 ? 9.457 0.515 2.722 1.00 98.38 85 GLU A C 1
ATOM 679 O O . GLU A 1 85 ? 9.914 1.263 3.587 1.00 98.38 85 GLU A O 1
ATOM 684 N N . MET A 1 86 ? 8.714 0.967 1.705 1.00 98.12 86 MET A N 1
ATOM 685 C CA . MET A 1 86 ? 8.415 2.389 1.485 1.00 98.12 86 MET A CA 1
ATOM 686 C C . MET A 1 86 ? 7.775 3.031 2.725 1.00 98.12 86 MET A C 1
ATOM 688 O O . MET A 1 86 ? 8.224 4.078 3.196 1.00 98.12 86 MET A O 1
ATOM 692 N N . LEU A 1 87 ? 6.762 2.380 3.304 1.00 98.44 87 LEU A N 1
ATOM 693 C CA . LEU A 1 87 ? 6.066 2.895 4.482 1.00 98.44 87 LEU A CA 1
ATOM 694 C C . LEU A 1 87 ? 6.920 2.827 5.754 1.00 98.44 87 LEU A C 1
ATOM 696 O O . LEU A 1 87 ? 6.833 3.731 6.585 1.00 98.44 87 LEU A O 1
ATOM 700 N N . ARG A 1 88 ? 7.780 1.812 5.915 1.00 98.25 88 ARG A N 1
ATOM 701 C CA . ARG A 1 88 ? 8.756 1.764 7.019 1.00 98.25 88 ARG A CA 1
ATOM 702 C C . ARG A 1 88 ? 9.750 2.917 6.929 1.00 98.25 88 ARG A C 1
ATOM 704 O O . ARG A 1 88 ? 9.970 3.581 7.940 1.00 98.25 88 ARG A O 1
ATOM 711 N N . SER A 1 89 ? 10.292 3.193 5.744 1.00 97.56 89 SER A N 1
ATOM 712 C CA . SER A 1 89 ? 11.201 4.324 5.514 1.00 97.56 89 SER A CA 1
ATOM 713 C C . SER A 1 89 ? 10.539 5.678 5.780 1.00 97.56 89 SER A C 1
ATOM 715 O O . SER A 1 89 ? 11.212 6.604 6.223 1.00 97.56 89 SER A O 1
ATOM 717 N N . ALA A 1 90 ? 9.224 5.783 5.575 1.00 96.56 90 ALA A N 1
ATOM 718 C CA . ALA A 1 90 ? 8.435 6.969 5.906 1.00 96.56 90 ALA A CA 1
ATOM 719 C C . ALA A 1 90 ? 7.991 7.043 7.387 1.00 96.56 90 ALA A C 1
ATOM 721 O O . ALA A 1 90 ? 7.342 8.010 7.779 1.00 96.56 90 ALA A O 1
ATOM 722 N N . GLY A 1 91 ? 8.333 6.054 8.226 1.00 97.56 91 GLY A N 1
ATOM 723 C CA . GLY A 1 91 ? 8.001 6.044 9.656 1.00 97.56 91 GLY A CA 1
ATOM 724 C C . GLY A 1 91 ? 6.636 5.438 10.013 1.00 97.56 91 GLY A C 1
ATOM 725 O O . GLY A 1 91 ? 6.153 5.642 11.126 1.00 97.56 91 GLY A O 1
ATOM 726 N N . PHE A 1 92 ? 6.021 4.655 9.116 1.00 98.12 92 PHE A N 1
ATOM 727 C CA . PHE A 1 92 ? 4.683 4.063 9.282 1.00 98.12 92 PHE A CA 1
ATOM 728 C C . PHE A 1 92 ? 4.696 2.521 9.346 1.00 98.12 92 PHE A C 1
ATOM 730 O O . PHE A 1 92 ? 4.102 1.838 8.505 1.00 98.12 92 PHE A O 1
ATOM 737 N N . PRO A 1 93 ? 5.320 1.915 10.377 1.00 97.94 93 PRO A N 1
ATOM 738 C CA . PRO A 1 93 ? 5.461 0.461 10.474 1.00 97.94 93 PRO A CA 1
ATOM 739 C C . PRO A 1 93 ? 4.129 -0.285 10.663 1.00 97.94 93 PRO A C 1
ATOM 741 O O . PRO A 1 93 ? 4.050 -1.472 10.350 1.00 97.94 93 PRO A O 1
ATOM 744 N N . ARG A 1 94 ? 3.074 0.369 11.176 1.00 98.00 94 ARG A N 1
ATOM 745 C CA . ARG A 1 94 ? 1.735 -0.244 11.288 1.00 98.00 94 ARG A CA 1
ATOM 746 C C . ARG A 1 94 ? 1.110 -0.469 9.910 1.00 98.00 94 ARG A C 1
ATOM 748 O O . ARG A 1 94 ? 0.614 -1.563 9.662 1.00 98.00 94 ARG A O 1
ATOM 755 N N . HIS A 1 95 ? 1.163 0.534 9.035 1.00 98.50 95 HIS A N 1
ATOM 756 C CA . HIS A 1 95 ? 0.636 0.470 7.668 1.00 98.50 95 HIS A CA 1
ATOM 757 C C . HIS A 1 95 ? 1.477 -0.461 6.793 1.00 98.50 95 HIS A C 1
ATOM 759 O O . HIS A 1 95 ? 0.920 -1.256 6.044 1.00 98.50 95 HIS A O 1
ATOM 765 N N . ALA A 1 96 ? 2.801 -0.473 6.986 1.00 98.38 96 ALA A N 1
ATOM 766 C CA . ALA A 1 96 ? 3.698 -1.413 6.312 1.00 98.38 96 ALA A CA 1
ATOM 767 C C . ALA A 1 96 ? 3.299 -2.887 6.509 1.00 98.38 96 ALA A C 1
ATOM 769 O O . ALA A 1 96 ? 3.346 -3.676 5.569 1.00 98.38 96 ALA A O 1
ATOM 770 N N . ARG A 1 97 ? 2.848 -3.264 7.716 1.00 97.69 97 ARG A N 1
ATOM 771 C CA . ARG A 1 97 ? 2.364 -4.632 7.979 1.00 97.69 97 ARG A CA 1
ATOM 772 C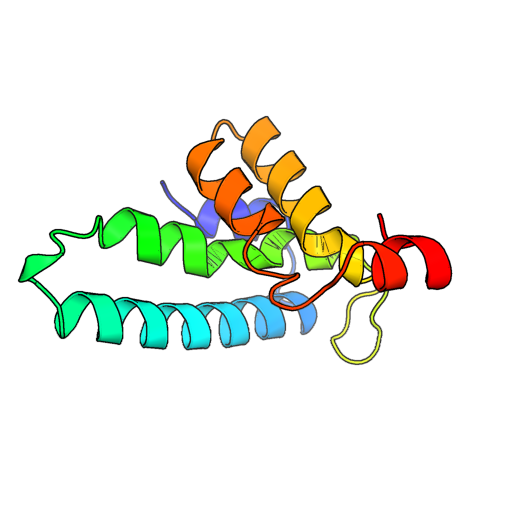 C . ARG A 1 97 ? 1.103 -4.993 7.196 1.00 97.69 97 ARG A C 1
ATOM 774 O O . ARG A 1 97 ? 0.854 -6.175 6.996 1.00 97.69 97 ARG A O 1
ATOM 781 N N . VAL A 1 98 ? 0.296 -4.009 6.802 1.00 97.69 98 VAL A N 1
ATOM 782 C CA . VAL A 1 98 ? -0.869 -4.246 5.943 1.00 97.69 98 VAL A CA 1
ATOM 783 C C . VAL A 1 98 ? -0.396 -4.494 4.513 1.00 97.69 98 VAL A C 1
ATOM 785 O O . VAL A 1 98 ? -0.781 -5.504 3.934 1.00 97.69 98 VAL A O 1
ATOM 788 N N . CYS A 1 99 ? 0.521 -3.671 3.987 1.00 97.38 99 CYS A N 1
ATOM 789 C CA . CYS A 1 99 ? 1.131 -3.903 2.672 1.00 97.38 99 CYS A CA 1
ATOM 790 C C . CYS A 1 99 ? 1.721 -5.315 2.545 1.00 97.38 99 CYS A C 1
ATOM 792 O O . CYS A 1 99 ? 1.409 -6.011 1.590 1.00 97.38 99 CYS A O 1
ATOM 794 N N . GLU A 1 100 ? 2.494 -5.801 3.517 1.00 94.31 100 GLU A N 1
ATOM 795 C CA . GLU A 1 100 ? 3.148 -7.115 3.376 1.00 94.31 100 GLU A CA 1
ATOM 796 C C . GLU A 1 100 ? 2.219 -8.328 3.597 1.00 94.31 100 GLU A C 1
ATOM 798 O O . GLU A 1 100 ? 2.631 -9.450 3.322 1.00 94.31 100 GLU A O 1
ATOM 803 N N . ARG A 1 101 ? 0.993 -8.142 4.118 1.00 93.19 101 ARG A N 1
ATOM 804 C CA . ARG A 1 101 ? 0.094 -9.255 4.517 1.00 93.19 101 ARG A CA 1
ATOM 805 C C . ARG A 1 101 ? -1.282 -9.240 3.869 1.00 93.19 101 ARG A C 1
ATOM 807 O O . ARG A 1 101 ? -2.075 -10.139 4.133 1.00 93.19 101 ARG A O 1
ATOM 814 N N . HIS A 1 102 ? -1.603 -8.216 3.085 1.00 94.75 102 HIS A N 1
ATOM 815 C CA . HIS A 1 102 ? -2.905 -8.145 2.424 1.00 94.75 102 HIS A CA 1
ATOM 816 C C . HIS A 1 102 ? -3.025 -9.166 1.278 1.00 94.75 102 HIS A C 1
ATOM 818 O O . HIS A 1 102 ? -4.132 -9.584 0.945 1.00 94.75 102 HIS A O 1
ATOM 824 N N . THR A 1 103 ? -1.895 -9.602 0.713 1.00 87.50 103 THR A N 1
ATOM 825 C CA . THR A 1 103 ? -1.807 -10.713 -0.239 1.00 87.50 103 THR A CA 1
ATOM 826 C C . THR A 1 103 ? -1.350 -12.006 0.427 1.00 87.50 103 THR A C 1
ATOM 828 O O . THR A 1 103 ? -0.793 -12.004 1.521 1.00 87.50 103 THR A O 1
ATOM 831 N N . GLY A 1 104 ? -1.519 -13.124 -0.279 1.00 79.38 104 GLY A N 1
ATOM 832 C CA . GLY A 1 104 ? -0.937 -14.411 0.110 1.00 79.38 104 GLY A CA 1
ATOM 833 C C . GLY A 1 104 ? -1.841 -15.304 0.956 1.00 79.38 104 GLY A C 1
ATOM 834 O O . GLY A 1 104 ? -1.430 -16.396 1.342 1.00 79.38 104 GLY A O 1
ATOM 835 N N . ALA A 1 105 ? -3.089 -14.895 1.203 1.00 80.31 105 ALA A N 1
ATOM 836 C CA . ALA A 1 105 ? -4.089 -15.788 1.774 1.00 80.31 105 ALA A CA 1
ATOM 837 C C . ALA A 1 105 ? -4.260 -17.030 0.879 1.00 80.31 105 ALA A C 1
ATOM 839 O O . ALA A 1 105 ? -4.559 -16.908 -0.307 1.00 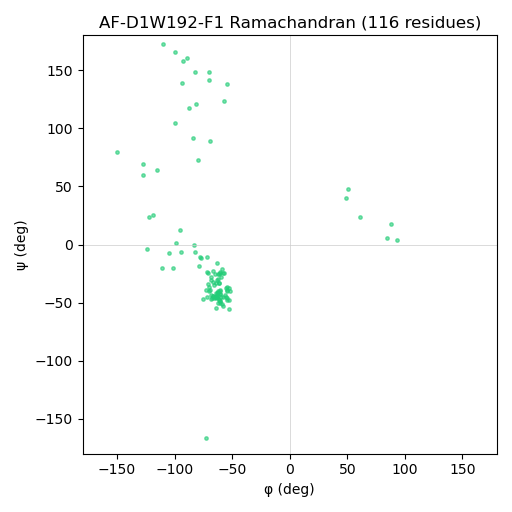80.31 105 ALA A O 1
ATOM 840 N N . GLY A 1 106 ? -4.062 -18.216 1.458 1.00 81.44 106 GLY A N 1
ATOM 841 C CA . GLY A 1 106 ? -4.168 -19.492 0.745 1.00 81.44 106 GLY A CA 1
ATOM 842 C C . GLY A 1 106 ? -2.912 -19.932 -0.014 1.00 81.44 106 GLY A C 1
ATOM 843 O O . GLY A 1 106 ? -2.977 -20.949 -0.693 1.00 81.44 106 GLY A O 1
ATOM 844 N N . ILE A 1 107 ? -1.785 -19.214 0.097 1.00 84.50 107 ILE A N 1
ATOM 845 C CA . ILE A 1 107 ? -0.490 -19.689 -0.412 1.00 84.50 107 ILE A CA 1
ATOM 846 C C . ILE A 1 107 ? 0.128 -20.643 0.615 1.00 84.50 107 ILE A C 1
ATOM 848 O O . ILE A 1 107 ? 0.376 -20.264 1.761 1.00 84.50 107 ILE A O 1
ATOM 852 N N . GLU A 1 108 ? 0.395 -21.878 0.199 1.00 89.06 108 GLU A N 1
ATOM 853 C CA . GLU A 1 108 ? 1.079 -22.880 1.014 1.00 89.06 108 GLU A CA 1
ATOM 854 C C . GLU A 1 108 ? 2.603 -22.824 0.837 1.00 89.06 108 GLU A C 1
ATOM 856 O O . GLU A 1 108 ? 3.122 -22.337 -0.169 1.00 89.06 108 GLU A O 1
ATOM 861 N N . LEU A 1 109 ? 3.342 -23.398 1.795 1.00 90.62 109 LEU A N 1
ATOM 862 C CA . LEU A 1 109 ? 4.802 -23.525 1.710 1.00 90.62 109 LEU A CA 1
ATOM 863 C C . LEU A 1 109 ? 5.249 -24.247 0.426 1.00 90.62 109 LEU A C 1
ATOM 865 O O . LEU A 1 109 ? 6.246 -23.861 -0.177 1.00 90.62 109 LEU A O 1
ATOM 869 N N . SER A 1 110 ? 4.505 -25.265 -0.012 1.00 94.38 110 SER A N 1
ATOM 870 C CA . SER A 1 110 ? 4.744 -25.973 -1.276 1.00 94.38 110 SER A CA 1
ATOM 871 C C . SER A 1 110 ? 4.696 -25.021 -2.473 1.00 94.38 110 SER A C 1
ATOM 873 O O . SER A 1 110 ? 5.615 -25.027 -3.286 1.00 94.38 110 SER A O 1
ATOM 875 N N . ASN A 1 111 ? 3.696 -24.134 -2.541 1.00 90.38 111 ASN A N 1
ATOM 876 C CA . ASN A 1 111 ? 3.578 -23.150 -3.618 1.00 90.38 111 ASN A CA 1
ATOM 877 C C . ASN A 1 111 ? 4.767 -22.184 -3.638 1.00 90.38 111 ASN A C 1
ATOM 879 O O . ASN A 1 111 ? 5.266 -21.860 -4.714 1.00 90.38 111 ASN A O 1
ATOM 883 N N . ILE A 1 112 ? 5.227 -21.750 -2.458 1.00 90.12 112 ILE A N 1
ATOM 884 C CA . ILE A 1 112 ? 6.390 -20.861 -2.323 1.00 90.12 112 ILE A CA 1
ATOM 885 C C . ILE A 1 112 ? 7.636 -21.533 -2.899 1.00 90.12 112 ILE A C 1
ATOM 887 O O . ILE A 1 112 ? 8.335 -20.931 -3.712 1.00 90.12 112 ILE A O 1
ATOM 891 N N . LEU A 1 113 ? 7.886 -22.788 -2.519 1.00 93.81 113 LEU A N 1
ATOM 892 C CA . LEU A 1 113 ? 9.055 -23.543 -2.966 1.00 93.81 113 LEU A CA 1
ATOM 893 C C . LEU A 1 113 ? 8.996 -23.876 -4.465 1.00 93.81 113 LEU A C 1
ATOM 895 O O . LEU A 1 113 ? 9.994 -23.718 -5.163 1.00 93.81 113 LEU A O 1
ATOM 899 N N . GLU A 1 114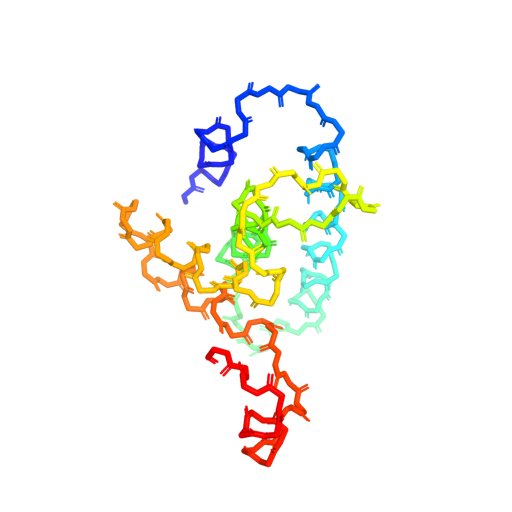 ? 7.840 -24.312 -4.969 1.00 94.12 114 GLU A N 1
ATOM 900 C CA . GLU A 1 114 ? 7.659 -24.719 -6.370 1.00 94.12 114 GLU A CA 1
ATOM 901 C C . GLU A 1 114 ? 7.741 -23.542 -7.346 1.00 94.12 114 GLU A C 1
ATOM 903 O O . GLU A 1 114 ? 8.301 -23.678 -8.434 1.00 94.12 114 GLU A O 1
ATOM 908 N N . GLN A 1 115 ? 7.186 -22.387 -6.971 1.00 88.62 115 GLN A N 1
ATOM 909 C CA . GLN A 1 115 ? 7.130 -21.201 -7.832 1.00 88.62 115 GLN A CA 1
ATOM 910 C C . GLN A 1 115 ? 8.235 -20.185 -7.518 1.00 88.62 115 GLN A C 1
ATOM 912 O O . GLN A 1 115 ? 8.293 -19.135 -8.159 1.00 88.62 115 GLN A O 1
ATOM 917 N N . ASN A 1 116 ? 9.112 -20.496 -6.556 1.00 88.56 116 ASN A N 1
ATOM 918 C CA . ASN A 1 116 ? 10.174 -19.617 -6.069 1.00 88.56 116 ASN A CA 1
ATOM 919 C C . ASN A 1 116 ? 9.639 -18.217 -5.707 1.00 88.56 116 ASN A C 1
ATOM 921 O O . ASN A 1 116 ? 10.161 -17.192 -6.158 1.00 88.56 116 ASN A O 1
ATOM 925 N N . LEU A 1 117 ? 8.532 -18.197 -4.956 1.00 87.25 117 LEU A N 1
ATOM 926 C CA . LEU A 1 117 ? 7.903 -16.961 -4.490 1.00 87.25 117 LEU A CA 1
ATOM 927 C C . LEU A 1 117 ? 8.798 -16.287 -3.429 1.00 87.25 117 LEU A C 1
ATOM 929 O O . LEU A 1 117 ? 9.524 -16.991 -2.724 1.00 87.25 117 LEU A O 1
ATOM 933 N N . PRO A 1 118 ? 8.778 -14.944 -3.344 1.00 81.44 118 PRO A N 1
ATOM 934 C CA . PRO A 1 118 ? 9.600 -14.182 -2.402 1.00 81.44 118 PRO A CA 1
ATOM 935 C C . PRO A 1 118 ? 9.250 -14.428 -0.929 1.00 81.44 118 PRO A C 1
ATOM 937 O O . PRO A 1 118 ? 8.093 -14.808 -0.636 1.00 81.44 118 PRO A O 1
#

Mean predicted aligned error: 2.95 Å

Foldseek 3Di:
DPLVVLLCVLCVDPDQLSVLLQVQLVVQLVVQLVVCVVCVVVVDPNVLSNSLSSQLQSQQCQDDDVVSPRNHDHHSLCSLVSSLVSCVVVVRNVSSVSNVPVDDVPPDPVNCVVVVPD

Nearest PDB structures (foldseek):
  7dgu-assembly1_A  TM=3.060E-01  e=2.241E+00  Escherichia coli 'BL21-Gold(DE3)pLysS AG'
  6u63-assembly3_C  TM=2.744E-01  e=5.564E+00  Homo sapiens
  6nx4-assembly1_A  TM=2.449E-01  e=6.155E+00  Homo sapiens

Organism: NCBI:txid679189

pLDDT: mean 96.08, std 4.05, range [79.38, 98.75]

Secondary structure (DSSP, 8-state):
--HHHHHHHH--S--HHHHHHHHHHHHHHHHHHHHHHH-GGG---HHHHHHHHHHTTGGGGGEEEGGGTEE-SEEGGGHHHHHHHHHHHTT-HHHHHHHTTSS-TT--HHHHHHHT--